Protein AF-A0A1W2BRX0-F1 (afdb_monomer_lite)

pLDDT: mean 70.58, std 13.23, range [33.88, 88.19]

Sequence (141 aa):
MPFQQGLGPFIFAAAFMAISLLIQWAVSRRMDPERAWRYTQFANAGAMFGALFGTQLRTSEYLGGEFYYGRTDTLPGPSAIMLMLGIYASLRVLVTSYVQYRKNRDDPELSKKLIKDAVGSLAILSGVFAAGIFMEALQRS

Secondary structure (DSSP, 8-state):
----TTTHHHHHHHHHHHHHHHHHHHHHHHS-HHHHHHHHHHHHHHHHHHHHHHHHHHHHHHHHHTTSS----SPPHHHHHHHHHHHHHHHHHIIIIIHHHHHTTT-HHHHHHHHHHHHHHHHHHHHHHHHHHHHHHHH--

Radius of gyration: 18.05 Å; chains: 1; bounding box: 38×36×52 Å

Foldseek 3Di:
DPDPQPCVLVVQLVVLLVVLLVQLLVLLQPHALVVSVVSNVVSVVSSVVSLVSSLVSVVCCVVPPPVPDPDPPDDPSQLVSLVSVLVSQLSSLCSHLVSNCVVCVVPPVVNVVSVVVSVVSNVVSVVSNVVSVVVVVVVVD

Structure (mmCIF, N/CA/C/O backbone):
data_AF-A0A1W2BRX0-F1
#
_entry.id   AF-A0A1W2BRX0-F1
#
loop_
_atom_site.group_PDB
_atom_site.id
_atom_site.type_symbol
_atom_site.label_atom_id
_atom_site.label_alt_id
_atom_site.label_comp_id
_atom_site.label_asym_id
_atom_site.label_entity_id
_atom_site.label_seq_id
_atom_site.pdbx_PDB_ins_code
_atom_site.Cartn_x
_atom_site.Cartn_y
_atom_site.Cartn_z
_atom_site.occupancy
_atom_site.B_iso_or_equiv
_atom_site.auth_seq_id
_atom_site.auth_comp_id
_atom_site.auth_asym_id
_atom_site.auth_atom_id
_atom_site.pdbx_PDB_model_num
ATOM 1 N N . MET A 1 1 ? 2.691 -20.372 -28.890 1.00 33.88 1 MET A N 1
ATOM 2 C CA . MET A 1 1 ? 2.313 -18.949 -28.752 1.00 33.88 1 MET A CA 1
ATOM 3 C C . MET A 1 1 ? 3.424 -18.277 -27.968 1.00 33.88 1 MET A C 1
ATOM 5 O O . MET A 1 1 ? 3.703 -18.772 -26.879 1.00 33.88 1 MET A O 1
ATOM 9 N N . PRO A 1 2 ? 4.125 -17.263 -28.496 1.00 38.34 2 PRO A N 1
ATOM 10 C CA . PRO A 1 2 ? 5.103 -16.560 -27.685 1.00 38.34 2 PRO A CA 1
ATOM 11 C C . PRO A 1 2 ? 4.317 -15.810 -26.607 1.00 38.34 2 PRO A C 1
ATOM 13 O O . PRO A 1 2 ? 3.422 -15.026 -26.923 1.00 38.34 2 PRO A O 1
ATOM 16 N N . PHE A 1 3 ? 4.586 -16.112 -25.336 1.00 41.31 3 PHE A N 1
ATOM 17 C CA . PHE A 1 3 ? 4.188 -15.234 -24.238 1.00 41.31 3 PHE A CA 1
ATOM 18 C C . PHE A 1 3 ? 4.617 -13.818 -24.630 1.00 41.31 3 PHE A C 1
ATOM 20 O O . PHE A 1 3 ? 5.751 -13.653 -25.076 1.00 41.31 3 PHE A O 1
ATOM 27 N N . GLN A 1 4 ? 3.721 -12.832 -24.533 1.00 45.41 4 GLN A N 1
ATOM 28 C CA . GLN A 1 4 ? 4.047 -11.423 -24.761 1.00 45.41 4 GLN A CA 1
ATOM 29 C C . GLN A 1 4 ? 5.221 -11.028 -23.848 1.00 45.41 4 GLN A C 1
ATOM 31 O O . GLN A 1 4 ? 5.030 -10.697 -22.675 1.00 45.41 4 GLN A O 1
ATOM 36 N N . GLN A 1 5 ? 6.440 -11.128 -24.378 1.00 49.22 5 GLN A N 1
ATOM 37 C CA . GLN A 1 5 ? 7.666 -10.638 -23.759 1.00 49.22 5 GLN A CA 1
ATOM 38 C C . GLN A 1 5 ? 7.480 -9.125 -23.587 1.00 49.22 5 GLN A C 1
ATOM 40 O O . GLN A 1 5 ? 7.075 -8.449 -24.534 1.00 49.22 5 GLN A O 1
ATOM 45 N N . GLY A 1 6 ? 7.617 -8.631 -22.356 1.00 55.09 6 GLY A N 1
ATOM 46 C CA . GLY A 1 6 ? 7.275 -7.256 -21.974 1.00 55.09 6 GLY A CA 1
ATOM 47 C C . GLY A 1 6 ? 6.165 -7.095 -20.922 1.00 55.09 6 GLY A C 1
ATOM 48 O O . GLY A 1 6 ? 6.221 -6.142 -20.148 1.00 55.09 6 GLY A O 1
ATOM 49 N N . LEU A 1 7 ? 5.173 -7.999 -20.824 1.00 61.22 7 LEU A N 1
ATOM 50 C CA . LEU A 1 7 ? 4.076 -7.882 -19.829 1.00 61.22 7 LEU A CA 1
ATOM 51 C C . LEU A 1 7 ? 4.171 -8.867 -18.657 1.00 61.22 7 LEU A C 1
ATOM 53 O O . LEU A 1 7 ? 3.636 -8.594 -17.582 1.00 61.22 7 LEU A O 1
ATOM 57 N N . GLY A 1 8 ? 4.866 -9.994 -18.827 1.00 65.56 8 GLY A N 1
ATOM 58 C CA . GLY A 1 8 ? 5.038 -11.011 -17.779 1.00 65.56 8 GLY A CA 1
ATOM 59 C C . GLY A 1 8 ? 5.548 -10.456 -16.436 1.00 65.56 8 GLY A C 1
ATOM 60 O O . GLY A 1 8 ? 4.927 -10.731 -15.406 1.00 65.56 8 GLY A O 1
ATOM 61 N N . PRO A 1 9 ? 6.604 -9.619 -16.421 1.00 67.12 9 PRO A N 1
ATOM 62 C CA . PRO A 1 9 ? 7.121 -9.016 -15.191 1.00 67.12 9 PRO A CA 1
ATOM 63 C C . PRO A 1 9 ? 6.109 -8.115 -14.469 1.00 67.12 9 PRO A C 1
ATOM 65 O O . PRO A 1 9 ? 6.028 -8.126 -13.239 1.00 67.12 9 PRO A O 1
ATOM 68 N N . PHE A 1 10 ? 5.292 -7.376 -15.225 1.00 68.12 10 PHE A N 1
ATOM 69 C CA . PHE A 1 10 ? 4.238 -6.517 -14.683 1.00 68.12 10 PHE A CA 1
ATOM 70 C C . PHE A 1 10 ? 3.087 -7.313 -14.088 1.00 68.12 10 PHE A C 1
ATOM 72 O O . PHE A 1 10 ? 2.626 -6.997 -12.994 1.00 68.12 10 PHE A O 1
ATOM 79 N N . ILE A 1 11 ? 2.638 -8.357 -14.788 1.00 72.12 11 ILE A N 1
ATOM 80 C CA . ILE A 1 11 ? 1.579 -9.249 -14.308 1.00 72.12 11 ILE A CA 1
ATOM 81 C C . ILE A 1 11 ? 2.024 -9.922 -13.007 1.00 72.12 11 ILE A C 1
ATOM 83 O O . ILE A 1 11 ? 1.248 -10.007 -12.057 1.00 72.12 11 ILE A O 1
ATOM 87 N N . PHE A 1 12 ? 3.289 -10.338 -12.928 1.00 73.06 12 PHE A N 1
ATOM 88 C CA . PHE A 1 12 ? 3.852 -10.940 -11.725 1.00 73.06 12 PHE A CA 1
ATOM 89 C C . PHE A 1 12 ? 3.923 -9.943 -10.558 1.00 73.06 12 PHE A C 1
ATOM 91 O O . PHE A 1 12 ? 3.423 -10.233 -9.471 1.00 73.06 12 PHE A O 1
ATOM 98 N N . ALA A 1 13 ? 4.458 -8.738 -10.779 1.00 73.56 13 ALA A N 1
ATOM 99 C CA . ALA A 1 13 ? 4.485 -7.688 -9.759 1.00 73.56 13 ALA A CA 1
ATOM 100 C C . ALA A 1 13 ? 3.072 -7.300 -9.285 1.0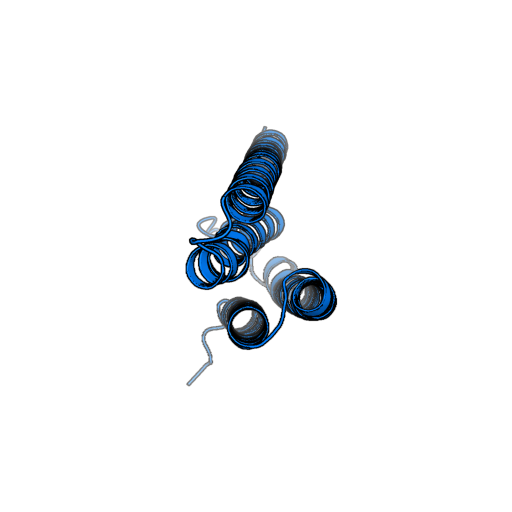0 73.56 13 ALA A C 1
ATOM 102 O O . ALA A 1 13 ? 2.828 -7.184 -8.082 1.00 73.56 13 ALA A O 1
ATOM 103 N N . ALA A 1 14 ? 2.120 -7.172 -10.214 1.00 76.25 14 ALA A N 1
ATOM 104 C CA . ALA A 1 14 ? 0.721 -6.895 -9.910 1.00 76.25 14 ALA A CA 1
ATOM 105 C C . ALA A 1 14 ? 0.072 -8.027 -9.097 1.00 76.25 14 ALA A C 1
ATOM 107 O O . ALA A 1 14 ? -0.680 -7.747 -8.164 1.00 76.25 14 ALA A O 1
ATOM 108 N N . ALA A 1 15 ? 0.395 -9.292 -9.384 1.00 79.88 15 ALA A N 1
ATOM 109 C CA . ALA A 1 15 ? -0.098 -10.435 -8.619 1.00 79.88 15 ALA A CA 1
ATOM 110 C C . ALA A 1 15 ? 0.386 -10.399 -7.161 1.00 79.88 15 ALA A C 1
ATOM 112 O O . ALA A 1 15 ? -0.421 -10.571 -6.247 1.00 79.88 15 ALA A O 1
ATOM 113 N N . PHE A 1 16 ? 1.666 -10.097 -6.920 1.00 82.19 16 PHE A N 1
ATOM 114 C CA . PHE A 1 16 ? 2.192 -9.924 -5.560 1.00 82.19 16 PHE A CA 1
ATOM 115 C C . PHE A 1 16 ? 1.506 -8.775 -4.822 1.00 82.19 16 PHE A C 1
ATOM 117 O O . PHE A 1 16 ? 1.074 -8.945 -3.6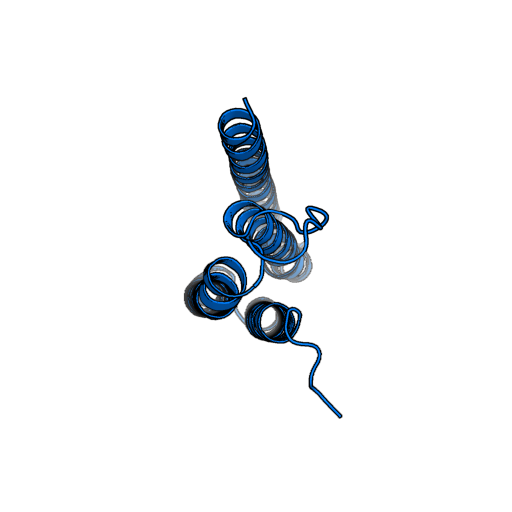84 1.00 82.19 16 PHE A O 1
ATOM 124 N N . MET A 1 17 ? 1.341 -7.627 -5.482 1.00 82.50 17 MET A N 1
ATOM 125 C CA . MET A 1 17 ? 0.625 -6.483 -4.914 1.00 82.50 17 MET A CA 1
ATOM 126 C C . MET A 1 17 ? -0.831 -6.833 -4.576 1.00 82.50 17 MET A C 1
ATOM 128 O O . MET A 1 17 ? -1.304 -6.502 -3.489 1.00 82.50 17 MET A O 1
ATOM 132 N N . ALA A 1 18 ? -1.530 -7.551 -5.458 1.00 81.88 18 ALA A N 1
ATOM 133 C CA . ALA A 1 18 ? -2.903 -7.991 -5.233 1.00 81.88 18 ALA A CA 1
ATOM 134 C C . ALA A 1 18 ? -3.014 -8.975 -4.057 1.00 81.88 18 ALA A C 1
ATOM 136 O O . ALA A 1 18 ? -3.885 -8.811 -3.202 1.00 81.88 18 ALA A O 1
ATOM 137 N N . ILE A 1 19 ? -2.111 -9.958 -3.966 1.00 84.44 19 ILE A N 1
ATOM 138 C CA . ILE A 1 19 ? -2.051 -10.911 -2.846 1.00 84.44 19 ILE A CA 1
ATOM 139 C C . ILE A 1 19 ? -1.780 -10.171 -1.531 1.00 84.44 19 ILE A C 1
ATOM 141 O O . ILE A 1 19 ? -2.463 -10.412 -0.535 1.00 84.44 19 ILE A O 1
ATOM 145 N N . SER A 1 20 ? -0.842 -9.224 -1.526 1.00 85.00 20 SER A N 1
ATOM 146 C CA . SER A 1 20 ? -0.548 -8.397 -0.355 1.00 85.00 20 SER A CA 1
ATOM 147 C C . SER A 1 20 ? -1.753 -7.574 0.101 1.00 85.00 20 SER A C 1
ATOM 149 O O . SER A 1 20 ? -2.043 -7.533 1.299 1.00 85.00 20 SER A O 1
ATOM 151 N N . LEU A 1 21 ? -2.496 -6.967 -0.830 1.00 85.00 21 LEU A N 1
ATOM 152 C CA . LEU A 1 21 ? -3.739 -6.255 -0.519 1.00 85.00 21 LEU A CA 1
ATOM 153 C C . LEU A 1 21 ? -4.810 -7.206 0.034 1.00 85.00 21 LEU A C 1
ATOM 155 O O . LEU A 1 21 ? -5.466 -6.879 1.019 1.00 85.00 21 LEU A O 1
ATOM 159 N N . LEU A 1 22 ? -4.955 -8.405 -0.532 1.00 85.06 22 LEU A N 1
ATOM 160 C CA . LEU A 1 22 ? -5.882 -9.430 -0.039 1.00 85.06 22 LEU A CA 1
ATOM 161 C C . LEU A 1 22 ? -5.564 -9.864 1.397 1.00 85.06 22 LEU A C 1
ATOM 163 O O . LEU A 1 22 ? -6.472 -9.960 2.225 1.00 85.06 22 LEU A O 1
ATOM 167 N N . ILE A 1 23 ? -4.285 -10.077 1.716 1.00 85.06 23 ILE A N 1
ATOM 168 C CA . ILE A 1 23 ? -3.840 -10.404 3.077 1.00 85.06 23 ILE A CA 1
ATOM 169 C C . ILE A 1 23 ? -4.170 -9.248 4.025 1.00 85.06 23 ILE A C 1
ATOM 171 O O . ILE A 1 23 ? -4.777 -9.466 5.075 1.00 85.06 23 ILE A O 1
ATOM 175 N N . GLN A 1 24 ? -3.829 -8.013 3.648 1.00 85.44 24 GLN A N 1
ATOM 176 C CA . GLN A 1 24 ? -4.122 -6.824 4.454 1.00 85.44 24 GLN A CA 1
ATOM 177 C C . GLN A 1 24 ? -5.615 -6.643 4.697 1.00 85.44 24 GLN A C 1
ATOM 179 O O . GLN A 1 24 ? -6.014 -6.323 5.817 1.00 85.44 24 GLN A O 1
ATOM 184 N N . TRP A 1 25 ? -6.440 -6.891 3.682 1.00 85.38 25 TRP A N 1
ATOM 185 C CA . TRP A 1 25 ? -7.890 -6.848 3.791 1.00 85.38 25 TRP A CA 1
ATOM 186 C C . TRP A 1 25 ? -8.403 -7.900 4.777 1.00 85.38 25 TRP A C 1
ATOM 188 O O . TRP A 1 25 ? -9.144 -7.577 5.708 1.00 85.38 25 TRP A O 1
ATOM 198 N N . ALA A 1 26 ? -7.983 -9.156 4.602 1.00 85.62 26 ALA A N 1
ATOM 199 C CA . ALA A 1 26 ? -8.431 -10.278 5.421 1.00 85.62 26 ALA A CA 1
ATOM 200 C C . ALA A 1 26 ? -8.054 -10.090 6.897 1.00 85.62 26 ALA A C 1
ATOM 202 O O . ALA A 1 26 ? -8.875 -10.322 7.789 1.00 85.62 26 ALA A O 1
ATOM 203 N N . VAL A 1 27 ? -6.833 -9.617 7.150 1.00 87.94 27 VAL A N 1
ATOM 204 C CA . VAL A 1 27 ? -6.341 -9.299 8.490 1.00 87.94 27 VAL A CA 1
ATOM 205 C C . VAL A 1 27 ? -7.101 -8.110 9.074 1.00 87.94 27 VAL A C 1
ATOM 207 O O . VAL A 1 27 ? -7.617 -8.215 10.185 1.00 87.94 27 VAL A O 1
ATOM 210 N N . SER A 1 28 ? -7.216 -7.001 8.338 1.00 85.31 28 SER A N 1
ATOM 211 C CA . SER A 1 28 ? -7.895 -5.788 8.820 1.00 85.31 28 SER A CA 1
ATOM 212 C C . SER A 1 28 ? -9.364 -6.037 9.149 1.00 85.31 28 SER A C 1
ATOM 214 O O . SER A 1 28 ? -9.918 -5.428 10.058 1.00 85.31 28 SER A O 1
ATOM 216 N N . ARG A 1 29 ? -10.003 -6.980 8.453 1.00 84.69 29 ARG A N 1
ATOM 217 C CA . ARG A 1 29 ? -11.389 -7.359 8.725 1.00 84.69 29 ARG A CA 1
ATOM 218 C C . ARG A 1 29 ? -11.552 -8.186 10.004 1.00 84.69 29 ARG A C 1
ATOM 220 O O . ARG A 1 29 ? -12.611 -8.129 10.620 1.00 84.69 29 ARG A O 1
ATOM 227 N N . ARG A 1 30 ? -10.549 -8.986 10.381 1.00 85.44 30 ARG A N 1
ATOM 228 C CA . ARG A 1 30 ? -10.655 -9.971 11.477 1.00 85.44 30 ARG A CA 1
ATOM 229 C C . ARG A 1 30 ? -9.925 -9.571 12.755 1.00 85.44 30 ARG A C 1
ATOM 231 O O . ARG A 1 30 ? -10.262 -10.081 13.815 1.00 85.44 30 ARG A O 1
ATOM 238 N N . MET A 1 31 ? -8.929 -8.695 12.668 1.00 88.19 31 MET A N 1
ATOM 239 C CA . MET A 1 31 ? -8.046 -8.352 13.782 1.00 88.19 31 MET A CA 1
ATOM 240 C C . MET A 1 31 ? -8.199 -6.892 14.205 1.00 88.19 31 MET A C 1
ATOM 242 O O . MET A 1 31 ? -8.701 -6.049 13.456 1.00 88.19 31 MET A O 1
ATOM 246 N N . ASP A 1 32 ? -7.764 -6.590 15.423 1.00 84.25 32 ASP A N 1
ATOM 247 C CA . ASP A 1 32 ? -7.701 -5.219 15.931 1.00 84.25 32 ASP A CA 1
ATOM 248 C C . ASP A 1 32 ? -6.557 -4.437 15.280 1.00 84.25 32 ASP A C 1
ATOM 250 O O . ASP A 1 32 ? -5.584 -5.056 14.829 1.00 84.25 32 ASP A O 1
ATOM 254 N N . PRO A 1 33 ? -6.640 -3.094 15.226 1.00 78.44 33 PRO A N 1
ATOM 255 C CA . PRO A 1 33 ? -5.718 -2.265 14.450 1.00 78.44 33 PRO A CA 1
ATOM 256 C C . PRO A 1 33 ? -4.234 -2.526 14.749 1.00 78.44 3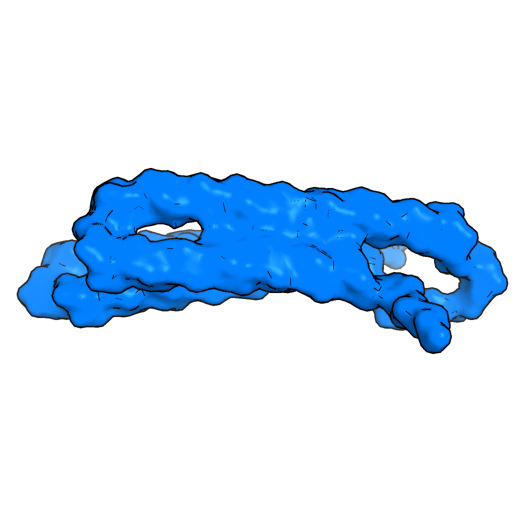3 PRO A C 1
ATOM 258 O O . PRO A 1 33 ? -3.434 -2.648 13.822 1.00 78.44 33 PRO A O 1
ATOM 261 N N . GLU A 1 34 ? -3.859 -2.701 16.020 1.00 80.56 34 GLU A N 1
ATOM 262 C CA . GLU A 1 34 ? -2.467 -2.969 16.414 1.00 80.56 34 GLU A CA 1
ATOM 263 C C . GLU A 1 34 ? -1.947 -4.325 15.929 1.00 80.56 34 GLU A C 1
ATOM 265 O O . GLU A 1 34 ? -0.812 -4.436 15.456 1.00 80.56 34 GLU A O 1
ATOM 270 N N . ARG A 1 35 ? -2.772 -5.375 16.016 1.00 82.44 35 ARG A N 1
ATOM 271 C CA . ARG A 1 35 ? -2.399 -6.704 15.511 1.00 82.44 35 ARG A CA 1
ATOM 272 C C . ARG A 1 35 ? -2.375 -6.703 13.987 1.00 82.44 35 ARG A C 1
ATOM 274 O O . ARG A 1 35 ? -1.445 -7.247 13.394 1.00 82.44 35 ARG A O 1
ATOM 281 N N . ALA A 1 36 ? -3.346 -6.039 13.361 1.00 82.00 36 ALA A N 1
ATOM 282 C CA . ALA A 1 36 ? -3.440 -5.918 11.913 1.00 82.00 36 ALA A CA 1
ATOM 283 C C . ALA A 1 36 ? -2.250 -5.168 11.296 1.00 82.00 36 ALA A C 1
ATOM 285 O O . ALA A 1 36 ? -1.782 -5.526 10.210 1.00 82.00 36 ALA A O 1
ATOM 286 N N . TRP A 1 37 ? -1.706 -4.179 12.009 1.00 78.62 37 TRP A N 1
ATOM 287 C CA . TRP A 1 37 ? -0.534 -3.424 11.573 1.00 78.62 37 TRP A CA 1
ATOM 288 C C . TRP A 1 37 ? 0.695 -4.311 11.343 1.00 78.62 37 TRP A C 1
ATOM 290 O O . TRP A 1 37 ? 1.378 -4.163 10.331 1.00 78.62 37 TRP A O 1
ATOM 300 N N . ARG A 1 38 ? 0.952 -5.288 12.221 1.00 80.06 38 ARG A N 1
ATOM 301 C CA . ARG A 1 38 ? 2.120 -6.182 12.097 1.00 80.06 38 ARG A CA 1
ATOM 302 C C . ARG A 1 38 ? 2.073 -7.019 10.819 1.00 80.06 38 ARG A C 1
ATOM 304 O O . ARG A 1 38 ? 3.059 -7.091 10.095 1.00 80.06 38 ARG A O 1
ATOM 311 N N . TYR A 1 39 ? 0.918 -7.595 10.493 1.00 78.38 39 TYR A N 1
ATOM 312 C CA . TYR A 1 39 ? 0.746 -8.361 9.253 1.00 78.38 39 TYR A CA 1
ATOM 313 C C . TYR A 1 39 ? 0.730 -7.472 8.010 1.00 78.38 39 TYR A C 1
ATOM 315 O O . TYR A 1 39 ? 1.196 -7.883 6.950 1.00 78.38 39 TYR A O 1
ATOM 323 N N . THR A 1 40 ? 0.257 -6.231 8.147 1.00 75.50 40 THR A N 1
ATOM 324 C CA . THR A 1 40 ? 0.358 -5.229 7.082 1.00 75.50 40 THR A CA 1
ATOM 325 C C . THR A 1 40 ? 1.818 -4.986 6.688 1.00 75.50 40 THR A C 1
ATOM 327 O O . THR A 1 40 ? 2.102 -4.877 5.499 1.00 75.50 40 THR A O 1
ATOM 330 N N . GLN A 1 41 ? 2.761 -4.989 7.640 1.00 75.31 41 GLN A N 1
ATOM 331 C CA . GLN A 1 41 ? 4.195 -4.863 7.338 1.00 75.31 41 GLN A CA 1
ATOM 332 C C . GLN A 1 41 ? 4.740 -6.047 6.528 1.00 75.31 41 GLN A C 1
ATOM 334 O O . GLN A 1 41 ? 5.424 -5.834 5.529 1.00 75.31 41 GLN A O 1
ATOM 339 N N . PHE A 1 42 ? 4.381 -7.285 6.885 1.00 76.62 42 PHE A N 1
ATOM 340 C CA . PHE A 1 42 ? 4.766 -8.470 6.105 1.00 76.62 42 PHE A CA 1
ATOM 341 C C . PHE A 1 42 ? 4.186 -8.445 4.687 1.00 76.62 42 PHE A C 1
ATOM 343 O O . PHE A 1 42 ? 4.887 -8.733 3.719 1.00 76.62 42 PHE A O 1
ATOM 350 N N . ALA A 1 43 ? 2.925 -8.036 4.545 1.00 78.62 43 ALA A N 1
ATOM 351 C CA . ALA A 1 43 ? 2.303 -7.877 3.238 1.00 78.62 43 ALA A CA 1
ATOM 352 C C . ALA A 1 43 ? 2.983 -6.773 2.402 1.00 78.62 43 ALA A C 1
ATOM 354 O O . ALA A 1 43 ? 3.161 -6.941 1.197 1.00 78.62 43 ALA A O 1
ATOM 355 N N . ASN A 1 44 ? 3.433 -5.675 3.019 1.00 76.75 44 ASN A N 1
ATOM 356 C CA . ASN A 1 44 ? 4.216 -4.649 2.320 1.00 76.75 44 ASN A CA 1
ATOM 357 C C . ASN A 1 44 ? 5.559 -5.171 1.832 1.00 76.75 44 ASN A C 1
ATOM 359 O O . ASN A 1 44 ? 5.919 -4.896 0.692 1.00 76.75 44 ASN A O 1
ATOM 363 N N . ALA A 1 45 ? 6.266 -5.944 2.657 1.00 75.25 45 ALA A N 1
ATOM 364 C CA . ALA A 1 45 ? 7.503 -6.582 2.230 1.00 75.25 45 ALA A CA 1
ATOM 365 C C . ALA A 1 45 ? 7.253 -7.457 0.991 1.00 75.25 45 ALA A C 1
ATOM 367 O O . ALA A 1 45 ? 7.965 -7.321 0.001 1.00 75.25 45 ALA A O 1
ATOM 368 N N . GLY A 1 46 ? 6.183 -8.262 0.986 1.00 74.75 46 GLY A N 1
ATOM 369 C CA . GLY A 1 46 ? 5.783 -9.060 -0.180 1.00 74.75 46 GLY A CA 1
ATOM 370 C C . GLY A 1 46 ? 5.513 -8.228 -1.441 1.00 74.75 46 GLY A C 1
ATOM 371 O O . GLY A 1 46 ? 5.979 -8.582 -2.523 1.00 74.75 46 GLY A O 1
ATOM 372 N N . ALA A 1 47 ? 4.834 -7.086 -1.310 1.00 75.81 47 ALA A N 1
ATOM 373 C CA . ALA A 1 47 ? 4.575 -6.187 -2.436 1.00 75.81 47 ALA A CA 1
ATOM 374 C C . ALA A 1 47 ? 5.855 -5.512 -2.956 1.00 75.81 47 ALA A C 1
ATOM 376 O O . ALA A 1 47 ? 6.028 -5.373 -4.165 1.00 75.81 47 ALA A O 1
ATOM 377 N N . MET A 1 48 ? 6.777 -5.142 -2.059 1.00 73.31 48 MET A N 1
ATOM 378 C CA . MET A 1 48 ? 8.092 -4.610 -2.428 1.00 73.31 48 MET A CA 1
ATOM 379 C C . MET A 1 48 ? 8.950 -5.662 -3.134 1.00 73.31 48 MET A C 1
ATOM 381 O O . MET A 1 48 ? 9.569 -5.347 -4.146 1.00 73.31 48 MET A O 1
ATOM 385 N N . PHE A 1 49 ? 8.944 -6.915 -2.666 1.00 73.75 49 PHE A N 1
ATOM 386 C CA . PHE A 1 49 ? 9.605 -8.022 -3.362 1.00 73.75 49 PHE A CA 1
ATOM 387 C C . PHE A 1 49 ? 9.028 -8.225 -4.763 1.00 73.75 49 PHE A C 1
ATOM 389 O O . PHE A 1 49 ? 9.796 -8.326 -5.715 1.00 73.75 49 PHE A O 1
ATOM 396 N N . GLY A 1 50 ? 7.700 -8.209 -4.908 1.00 71.44 50 GLY A N 1
ATOM 397 C CA . GLY A 1 50 ? 7.037 -8.290 -6.210 1.00 71.44 50 GLY A CA 1
ATOM 398 C C . GLY A 1 50 ? 7.434 -7.154 -7.156 1.00 71.44 50 GLY A C 1
ATOM 399 O O . GLY A 1 50 ? 7.754 -7.406 -8.317 1.00 71.44 50 GLY A O 1
ATOM 400 N N . ALA A 1 51 ? 7.482 -5.916 -6.654 1.00 71.19 51 ALA A N 1
ATOM 401 C CA . ALA A 1 51 ? 7.913 -4.750 -7.424 1.00 71.19 51 ALA A CA 1
ATOM 402 C C . ALA A 1 51 ? 9.384 -4.855 -7.865 1.00 71.19 51 ALA A C 1
ATOM 404 O O . ALA A 1 51 ? 9.696 -4.632 -9.034 1.00 71.19 51 ALA A O 1
ATOM 405 N N . LEU A 1 52 ? 10.286 -5.240 -6.957 1.00 68.81 52 LEU A N 1
ATOM 406 C CA . LEU A 1 52 ? 11.716 -5.394 -7.243 1.00 68.81 52 LEU A CA 1
ATOM 407 C C . LEU A 1 52 ? 11.992 -6.542 -8.225 1.00 68.81 52 LEU A C 1
ATOM 409 O O . LEU A 1 52 ? 12.788 -6.373 -9.147 1.00 68.81 52 LEU A O 1
ATOM 413 N N . PHE A 1 53 ? 11.312 -7.683 -8.083 1.00 68.25 53 PHE A N 1
ATOM 414 C CA . PHE A 1 53 ? 11.440 -8.801 -9.024 1.00 68.25 53 PHE A CA 1
ATOM 415 C C . PHE A 1 53 ? 10.878 -8.463 -10.406 1.00 68.25 53 PHE A C 1
ATOM 417 O O . PHE A 1 53 ? 11.539 -8.719 -11.412 1.00 68.25 53 PHE A O 1
ATOM 424 N N . GLY A 1 54 ? 9.695 -7.842 -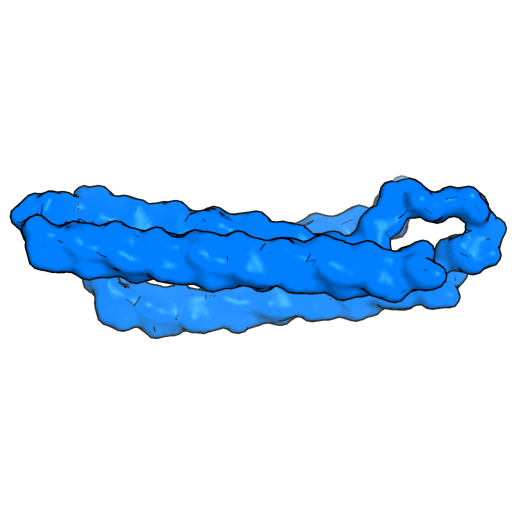10.468 1.00 64.94 54 GLY A N 1
ATOM 425 C CA . GLY A 1 54 ? 9.128 -7.361 -11.731 1.00 64.94 54 GLY A CA 1
ATOM 426 C C . GLY A 1 54 ? 10.040 -6.346 -12.423 1.00 64.94 54 GLY A C 1
ATOM 427 O O . GLY A 1 54 ? 10.165 -6.355 -13.644 1.00 64.94 54 GLY A O 1
ATOM 428 N N . THR A 1 55 ? 10.753 -5.531 -11.642 1.00 64.06 55 THR A N 1
ATOM 429 C CA . THR A 1 55 ? 11.777 -4.614 -12.156 1.00 64.06 55 THR A CA 1
ATOM 430 C C . THR A 1 55 ? 12.950 -5.365 -12.761 1.00 64.06 55 THR A C 1
ATOM 432 O O . THR A 1 55 ? 13.261 -5.139 -13.921 1.00 64.06 55 THR A O 1
ATOM 435 N N . GLN A 1 56 ? 13.578 -6.269 -12.002 1.00 62.47 56 GLN A N 1
ATOM 436 C CA . GLN A 1 56 ? 14.770 -7.011 -12.431 1.00 62.47 56 GLN A CA 1
ATOM 437 C C . GLN A 1 56 ? 14.541 -7.803 -13.721 1.00 62.47 56 GLN A C 1
ATOM 439 O O . GLN A 1 56 ? 15.389 -7.799 -14.612 1.00 62.47 56 GLN A O 1
ATOM 444 N N . LEU A 1 57 ? 13.373 -8.438 -13.846 1.00 62.47 57 LEU A N 1
ATOM 445 C CA . LEU A 1 57 ? 12.998 -9.157 -15.061 1.00 62.47 57 LEU A CA 1
ATOM 446 C C . LEU A 1 57 ? 12.878 -8.204 -16.264 1.00 62.47 57 LEU A C 1
ATOM 448 O O . LEU A 1 57 ? 13.335 -8.539 -17.355 1.00 62.47 57 LEU A O 1
ATOM 452 N N . ARG A 1 58 ? 12.361 -6.986 -16.055 1.00 58.09 58 ARG A N 1
ATOM 453 C CA . ARG A 1 58 ? 12.219 -5.963 -17.101 1.00 58.09 58 ARG A CA 1
ATOM 454 C C . ARG A 1 58 ? 13.537 -5.252 -17.440 1.00 58.09 58 ARG A C 1
ATOM 456 O O . ARG A 1 58 ? 13.725 -4.856 -18.585 1.00 58.09 58 ARG A O 1
ATOM 463 N N . THR A 1 59 ? 14.480 -5.112 -16.500 1.00 54.91 59 THR A N 1
ATOM 464 C CA . THR A 1 59 ? 15.793 -4.491 -16.773 1.00 54.91 59 THR A CA 1
ATOM 465 C C . THR A 1 59 ? 16.563 -5.257 -17.849 1.00 54.91 59 THR A C 1
ATOM 467 O O . THR A 1 59 ? 17.245 -4.644 -18.666 1.00 54.91 59 THR A O 1
ATOM 470 N N . SER A 1 60 ? 16.423 -6.587 -17.885 1.00 51.75 60 SER A N 1
ATOM 471 C CA . SER A 1 60 ? 17.028 -7.429 -18.926 1.00 51.75 60 SER A CA 1
ATOM 472 C C . SER A 1 60 ? 16.428 -7.181 -20.318 1.00 51.75 60 SER A C 1
ATOM 474 O O . SER A 1 60 ? 17.158 -7.152 -21.304 1.00 51.75 60 SER A O 1
ATOM 476 N N . GLU A 1 61 ? 15.121 -6.911 -20.394 1.00 53.03 61 GLU A N 1
ATOM 477 C CA . GLU A 1 61 ? 14.415 -6.569 -21.635 1.00 53.03 61 GLU A CA 1
ATOM 478 C C . GLU A 1 61 ? 14.774 -5.146 -22.109 1.00 53.03 61 GLU A C 1
ATOM 480 O O . GLU A 1 61 ? 14.963 -4.922 -23.303 1.00 53.03 61 GLU A O 1
ATOM 485 N N . TYR A 1 62 ? 14.962 -4.203 -21.176 1.00 49.19 62 TYR A N 1
ATOM 486 C CA . TYR A 1 62 ? 15.396 -2.827 -21.459 1.00 49.19 62 TYR A CA 1
ATOM 487 C C . TYR A 1 62 ? 16.843 -2.773 -21.983 1.00 49.19 62 TYR A C 1
ATOM 489 O O . TYR A 1 62 ? 17.138 -2.073 -22.948 1.00 49.19 62 TYR A O 1
ATOM 497 N N . LEU A 1 63 ? 17.748 -3.555 -21.379 1.00 49.88 63 LEU A N 1
ATOM 498 C CA . LEU A 1 63 ? 19.153 -3.652 -21.797 1.00 49.88 63 LEU A CA 1
ATOM 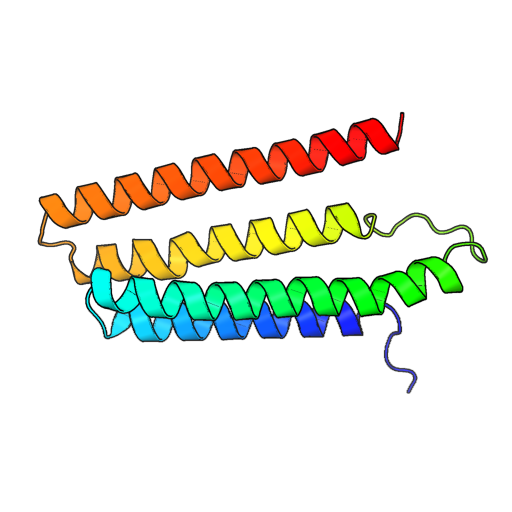499 C C . LEU A 1 63 ? 19.345 -4.502 -23.065 1.00 49.88 63 LEU A C 1
ATOM 501 O O . LEU A 1 63 ? 20.318 -4.296 -23.785 1.00 49.88 63 LEU A O 1
ATOM 505 N N . GLY A 1 64 ? 18.443 -5.453 -23.338 1.00 47.78 64 GLY A N 1
ATOM 506 C CA . GLY A 1 64 ? 18.557 -6.397 -24.455 1.00 47.78 64 GLY A CA 1
ATOM 507 C C . GLY A 1 64 ? 17.725 -6.073 -25.703 1.00 47.78 64 GLY A C 1
ATOM 508 O O . GLY A 1 64 ? 18.061 -6.569 -26.775 1.00 47.78 64 GLY A O 1
ATOM 509 N N . GLY A 1 65 ? 16.652 -5.275 -25.596 1.00 46.16 65 GLY A N 1
ATOM 510 C CA . GLY A 1 65 ? 15.655 -5.117 -26.669 1.00 46.16 65 GLY A CA 1
ATOM 511 C C . GLY A 1 65 ? 15.380 -3.689 -27.154 1.00 46.16 65 GLY A C 1
ATOM 512 O O . GLY A 1 65 ? 15.012 -3.511 -28.315 1.00 46.16 65 GLY A O 1
ATOM 513 N N . GLU A 1 66 ? 15.581 -2.656 -26.330 1.00 47.59 66 GLU A N 1
ATOM 514 C CA . GLU A 1 66 ? 15.131 -1.290 -26.667 1.00 47.59 66 GLU A CA 1
ATOM 515 C C . GLU A 1 66 ? 16.169 -0.414 -27.396 1.00 47.59 66 GLU A C 1
ATOM 517 O O . GLU A 1 66 ? 15.807 0.637 -27.918 1.00 47.59 66 GLU A O 1
ATOM 522 N N . PHE A 1 67 ? 17.417 -0.863 -27.579 1.00 46.94 67 PHE A N 1
ATOM 523 C CA . PHE A 1 67 ? 18.353 -0.171 -28.486 1.00 46.94 67 PHE A CA 1
ATOM 524 C C . PHE A 1 67 ? 18.142 -0.504 -29.977 1.00 46.94 67 PHE A C 1
ATOM 526 O O . PHE A 1 67 ? 18.753 0.138 -30.827 1.00 46.94 67 PHE A O 1
ATOM 533 N N . TYR A 1 68 ? 17.293 -1.486 -30.323 1.00 40.06 68 TYR A N 1
ATOM 534 C CA . TYR A 1 68 ? 17.238 -2.035 -31.689 1.00 40.06 68 TYR A CA 1
ATOM 535 C C . TYR A 1 68 ? 16.015 -1.632 -32.538 1.00 40.06 68 TYR A C 1
ATOM 537 O O . TYR A 1 68 ? 16.045 -1.859 -33.744 1.00 40.06 68 TYR A O 1
ATOM 545 N N . TYR A 1 69 ? 14.957 -1.023 -31.974 1.00 42.16 69 TYR A N 1
ATOM 546 C CA . TYR A 1 69 ? 13.704 -0.787 -32.730 1.00 42.16 69 TYR A CA 1
ATOM 547 C C . TYR A 1 69 ? 12.996 0.568 -32.542 1.00 42.16 69 TYR A C 1
ATOM 549 O O . TYR A 1 69 ? 11.848 0.708 -32.961 1.00 42.16 69 TYR A O 1
ATOM 557 N N . GLY A 1 70 ? 13.649 1.588 -31.975 1.00 43.50 70 GLY A N 1
ATOM 558 C CA . GLY A 1 70 ? 13.206 2.990 -32.108 1.00 43.50 70 GLY A CA 1
ATOM 559 C C . GLY A 1 70 ? 11.790 3.329 -31.606 1.00 43.50 70 GLY A C 1
ATOM 560 O O . GLY A 1 70 ? 11.235 4.348 -32.009 1.00 43.50 70 GLY A O 1
ATOM 561 N N . ARG A 1 71 ? 11.188 2.496 -30.747 1.00 43.62 71 ARG A N 1
ATOM 562 C CA . ARG A 1 71 ? 9.875 2.734 -30.130 1.00 43.62 71 ARG A CA 1
ATOM 563 C C . ARG A 1 71 ? 10.064 3.123 -28.669 1.00 43.62 71 ARG A C 1
ATOM 565 O O . ARG A 1 71 ? 10.356 2.273 -27.839 1.00 43.62 71 ARG A O 1
ATOM 572 N N . THR A 1 72 ? 9.867 4.399 -28.364 1.00 45.91 72 THR A N 1
ATOM 573 C CA . THR A 1 72 ? 9.938 4.971 -27.010 1.00 45.91 72 THR A CA 1
ATOM 574 C C . THR A 1 72 ? 8.541 5.239 -26.439 1.00 45.91 72 THR A C 1
ATOM 576 O O . THR A 1 72 ? 8.272 6.334 -25.953 1.00 45.91 72 THR A O 1
ATOM 579 N N . ASP A 1 73 ? 7.630 4.264 -26.521 1.00 43.56 73 ASP A N 1
ATOM 580 C CA . ASP A 1 73 ? 6.269 4.382 -25.952 1.00 43.56 73 ASP A CA 1
ATOM 581 C C . ASP A 1 73 ? 6.144 3.721 -24.567 1.00 43.56 73 ASP A C 1
ATOM 583 O O . ASP A 1 73 ? 5.077 3.708 -23.949 1.00 43.56 73 ASP A O 1
ATOM 587 N N . THR A 1 74 ? 7.229 3.147 -24.053 1.00 53.81 74 THR A N 1
ATOM 588 C CA . THR A 1 74 ? 7.271 2.485 -22.753 1.00 53.81 74 THR A CA 1
ATOM 589 C C . THR A 1 74 ? 7.674 3.487 -21.672 1.00 53.81 74 THR A C 1
ATOM 591 O O . THR A 1 74 ? 8.712 4.138 -21.754 1.00 53.81 74 THR A O 1
ATOM 594 N N . LEU A 1 75 ? 6.854 3.618 -20.616 1.00 54.72 75 LEU A N 1
ATOM 595 C CA . LEU A 1 75 ? 7.269 4.340 -19.407 1.00 54.72 75 LEU A CA 1
ATOM 596 C C . LEU A 1 75 ? 8.628 3.778 -18.943 1.00 54.72 75 LEU A C 1
ATOM 598 O O . LEU A 1 75 ? 8.735 2.539 -18.824 1.00 54.72 75 LEU A O 1
ATOM 602 N N . PRO A 1 76 ? 9.626 4.642 -18.653 1.00 57.41 76 PRO A N 1
ATOM 603 C CA . PRO A 1 76 ? 10.926 4.215 -18.156 1.00 57.41 76 PRO A CA 1
ATOM 604 C C . PRO A 1 76 ? 10.745 3.266 -16.975 1.00 57.41 76 PRO A C 1
ATOM 606 O O . PRO A 1 76 ? 9.856 3.469 -16.141 1.00 57.41 76 PRO A O 1
ATOM 609 N N . GLY A 1 77 ? 11.573 2.220 -16.901 1.00 60.47 77 GLY A N 1
ATOM 610 C CA . GLY A 1 77 ? 11.542 1.233 -15.815 1.00 60.47 77 GLY A CA 1
ATOM 611 C C . GLY A 1 77 ? 11.326 1.864 -14.428 1.00 60.47 77 GLY A C 1
ATOM 612 O O . GLY A 1 77 ? 10.345 1.509 -13.774 1.00 60.47 77 GLY A O 1
ATOM 613 N N . PRO A 1 78 ? 12.142 2.858 -14.018 1.00 60.84 78 PRO A N 1
ATOM 614 C CA . PRO A 1 78 ? 12.010 3.550 -12.731 1.00 60.84 78 PRO A CA 1
ATOM 615 C C . PRO A 1 78 ? 10.638 4.197 -12.491 1.00 60.84 78 PRO A C 1
ATOM 617 O O . PRO A 1 78 ? 10.050 4.039 -11.421 1.00 60.84 78 PRO A O 1
ATOM 620 N N . SER A 1 79 ? 10.094 4.882 -13.491 1.00 61.66 79 SER A N 1
ATOM 621 C CA . SER A 1 79 ? 8.822 5.601 -13.392 1.00 61.66 79 SER A CA 1
ATOM 622 C C . SER A 1 79 ? 7.619 4.672 -13.317 1.00 61.66 79 SER A C 1
ATOM 624 O O . SER A 1 79 ? 6.706 4.888 -12.519 1.00 61.66 79 SER A O 1
ATOM 626 N N . ALA A 1 80 ? 7.640 3.585 -14.091 1.00 65.38 80 ALA A N 1
ATOM 627 C CA . ALA A 1 80 ? 6.611 2.553 -14.024 1.00 65.38 80 ALA A CA 1
ATOM 628 C C . ALA A 1 80 ? 6.546 1.907 -12.627 1.00 65.38 80 ALA A C 1
ATOM 630 O O . ALA A 1 80 ? 5.461 1.635 -12.115 1.00 65.38 80 ALA A O 1
ATOM 631 N N . ILE A 1 81 ? 7.698 1.715 -11.978 1.00 67.06 81 ILE A N 1
ATOM 632 C CA . ILE A 1 81 ? 7.784 1.162 -10.619 1.00 67.06 81 ILE A CA 1
ATOM 633 C C . ILE A 1 81 ? 7.226 2.141 -9.594 1.00 67.06 81 ILE A C 1
ATOM 635 O O . ILE A 1 81 ? 6.433 1.741 -8.743 1.00 67.06 81 ILE A O 1
ATOM 639 N N . MET A 1 82 ? 7.604 3.419 -9.684 1.00 67.19 82 MET A N 1
ATOM 640 C CA . MET A 1 82 ? 7.079 4.458 -8.795 1.00 67.19 82 MET A CA 1
ATOM 641 C C . MET A 1 82 ? 5.557 4.576 -8.916 1.00 67.19 82 MET A C 1
ATOM 643 O O . MET A 1 82 ? 4.865 4.683 -7.904 1.00 67.19 82 MET A O 1
ATOM 647 N N . LEU A 1 83 ? 5.022 4.465 -10.135 1.00 70.50 83 LEU A N 1
ATOM 648 C CA . LEU A 1 83 ? 3.584 4.473 -10.381 1.00 70.50 83 LEU A CA 1
ATOM 649 C C . LEU A 1 83 ? 2.890 3.234 -9.791 1.00 70.50 83 LEU A C 1
ATOM 651 O O . LEU A 1 83 ? 1.884 3.375 -9.098 1.00 70.50 83 LEU A O 1
ATOM 655 N N . MET A 1 84 ? 3.440 2.029 -9.986 1.00 72.62 84 MET A N 1
ATOM 656 C CA . MET A 1 84 ? 2.889 0.802 -9.392 1.00 72.62 84 MET A CA 1
ATOM 657 C C . MET A 1 84 ? 2.922 0.824 -7.860 1.00 72.62 84 MET A C 1
ATOM 659 O O . MET A 1 84 ? 1.934 0.466 -7.218 1.00 72.62 84 MET A O 1
ATOM 663 N N . LEU A 1 85 ? 4.030 1.269 -7.262 1.00 72.50 85 LEU A N 1
ATOM 664 C CA . LEU A 1 85 ? 4.151 1.411 -5.810 1.00 72.50 85 LEU A CA 1
ATOM 665 C C . LEU A 1 85 ? 3.192 2.475 -5.266 1.00 72.50 85 LEU A C 1
ATOM 667 O O . LEU A 1 85 ? 2.578 2.254 -4.222 1.00 72.50 85 LEU A O 1
ATOM 671 N N . GLY A 1 86 ? 3.015 3.585 -5.990 1.00 72.62 86 GLY A N 1
ATOM 672 C CA . GLY A 1 86 ? 2.033 4.619 -5.671 1.00 72.62 86 GLY A CA 1
ATOM 673 C C . GLY A 1 86 ? 0.608 4.066 -5.650 1.00 72.62 86 GLY A C 1
ATOM 674 O O . GLY A 1 86 ? -0.078 4.186 -4.636 1.00 72.62 86 GLY A O 1
ATOM 675 N N . ILE A 1 87 ? 0.194 3.370 -6.716 1.00 76.00 87 ILE A N 1
ATOM 676 C CA . ILE A 1 87 ? -1.127 2.724 -6.808 1.00 76.00 87 ILE A CA 1
ATOM 677 C C . ILE A 1 87 ? -1.323 1.722 -5.668 1.00 76.00 87 ILE A C 1
ATOM 679 O O . ILE A 1 87 ? -2.340 1.768 -4.971 1.00 76.00 87 ILE A O 1
ATOM 683 N N . TYR A 1 88 ? -0.353 0.833 -5.444 1.00 79.19 88 TYR A N 1
ATOM 684 C CA . TYR A 1 88 ? -0.422 -0.158 -4.372 1.00 79.19 88 TYR A CA 1
ATOM 685 C C . TYR A 1 88 ? -0.600 0.502 -3.006 1.00 79.19 88 TYR A C 1
ATOM 687 O O . TYR A 1 88 ? -1.450 0.089 -2.216 1.00 79.19 88 TYR A O 1
ATOM 695 N N . ALA A 1 89 ? 0.172 1.544 -2.722 1.00 76.25 89 ALA A N 1
ATOM 696 C CA . ALA A 1 89 ? 0.113 2.198 -1.434 1.00 76.25 89 ALA A CA 1
ATOM 697 C C . ALA A 1 89 ? -1.199 2.977 -1.229 1.00 76.25 89 ALA A C 1
ATOM 699 O O . ALA A 1 89 ? -1.756 2.939 -0.130 1.00 76.25 89 ALA A O 1
ATOM 700 N N . SER A 1 90 ? -1.748 3.604 -2.277 1.00 72.75 90 SER A N 1
ATOM 701 C CA . SER A 1 90 ? -3.075 4.233 -2.232 1.00 72.75 90 SER A CA 1
ATOM 702 C C . SER A 1 90 ? -4.172 3.203 -1.950 1.00 72.75 90 SER A C 1
ATOM 704 O O . SER A 1 90 ? -5.016 3.413 -1.077 1.00 72.75 90 SER A O 1
ATOM 706 N N . LEU A 1 91 ? -4.130 2.055 -2.633 1.00 79.50 91 LEU A N 1
ATOM 707 C CA . LEU A 1 91 ? -5.066 0.952 -2.403 1.00 79.50 91 LEU A CA 1
ATOM 708 C C . LEU A 1 91 ? -4.917 0.361 -1.002 1.00 79.50 91 LEU A C 1
ATOM 710 O O . LEU A 1 91 ? -5.916 0.040 -0.363 1.00 79.50 91 LEU A O 1
ATOM 714 N N . ARG A 1 92 ? -3.693 0.268 -0.482 1.00 80.94 92 ARG A N 1
ATOM 715 C CA . ARG A 1 92 ? -3.445 -0.179 0.888 1.00 80.94 92 ARG A CA 1
ATOM 716 C C . ARG A 1 92 ? -4.161 0.706 1.901 1.00 80.94 92 ARG A C 1
ATOM 718 O O . ARG A 1 92 ? -4.821 0.163 2.779 1.00 80.94 92 ARG A O 1
ATOM 725 N N . VAL A 1 93 ? -4.070 2.035 1.789 1.00 78.94 93 VAL A N 1
ATOM 726 C CA . VAL A 1 93 ? -4.753 2.948 2.729 1.00 78.94 93 VAL A CA 1
ATOM 727 C C . VAL A 1 93 ? -6.260 2.675 2.753 1.00 78.94 93 VAL A C 1
ATOM 729 O O . VAL A 1 93 ? -6.867 2.621 3.825 1.00 78.94 93 VAL A O 1
ATOM 732 N N . LEU A 1 94 ? -6.854 2.426 1.584 1.00 78.12 94 LEU A N 1
ATOM 733 C CA . LEU A 1 94 ? -8.260 2.043 1.463 1.00 78.12 94 LEU A CA 1
ATOM 734 C C . LEU A 1 94 ? -8.539 0.681 2.124 1.00 78.12 94 LEU A C 1
ATOM 736 O O . LEU A 1 94 ? -9.515 0.498 2.845 1.00 78.12 94 LEU A O 1
ATOM 740 N N . VAL A 1 95 ? -7.674 -0.300 1.910 1.00 82.25 95 VAL A N 1
ATOM 741 C CA . VAL A 1 95 ? -7.882 -1.659 2.411 1.00 82.25 95 VAL A CA 1
ATOM 742 C C . VAL A 1 95 ? -7.636 -1.779 3.920 1.00 82.25 95 VAL A C 1
ATOM 744 O O . VAL A 1 95 ? -8.284 -2.593 4.576 1.00 82.25 95 VAL A O 1
ATOM 747 N N . THR A 1 96 ? -6.748 -0.971 4.497 1.00 82.31 96 THR A N 1
ATOM 748 C CA . THR A 1 96 ? -6.436 -1.018 5.930 1.00 82.31 96 THR A CA 1
ATOM 749 C C . THR A 1 96 ? -7.269 -0.018 6.718 1.00 82.31 96 THR A C 1
ATOM 751 O O . THR A 1 96 ? -8.068 -0.405 7.572 1.00 82.31 96 THR A O 1
ATOM 754 N N . SER A 1 97 ? -7.119 1.274 6.427 1.00 79.69 97 SER A N 1
ATOM 755 C CA . SER A 1 97 ? -7.652 2.337 7.279 1.00 79.69 97 SER A CA 1
ATOM 756 C C . SER A 1 97 ? -9.161 2.467 7.130 1.00 79.69 97 SER A C 1
ATOM 758 O O . SER A 1 97 ? -9.855 2.608 8.132 1.00 79.69 97 SER A O 1
ATOM 760 N N . TYR A 1 98 ? -9.694 2.338 5.911 1.00 80.56 98 TYR A N 1
ATOM 761 C CA . TYR A 1 98 ? -11.144 2.398 5.705 1.00 80.56 98 TYR A CA 1
ATOM 762 C C . TYR A 1 98 ? -11.866 1.142 6.223 1.00 80.56 98 TYR A C 1
ATOM 764 O O . TYR A 1 98 ? -12.929 1.263 6.834 1.00 80.56 98 TYR A O 1
ATOM 772 N N . VAL A 1 99 ? -11.284 -0.057 6.078 1.00 85.38 99 VAL A N 1
ATOM 773 C CA . VAL A 1 99 ? -11.865 -1.285 6.663 1.00 85.38 99 VAL A CA 1
ATOM 774 C C . VAL A 1 99 ? -11.909 -1.199 8.189 1.00 85.38 99 VAL A C 1
ATOM 776 O O . VAL A 1 99 ? -12.949 -1.485 8.785 1.00 85.38 99 VAL A O 1
ATOM 779 N N . GLN A 1 100 ? -10.820 -0.755 8.824 1.00 82.12 100 GLN A N 1
ATOM 780 C CA . GLN A 1 100 ? -10.774 -0.579 10.277 1.00 82.12 100 GLN A CA 1
ATOM 781 C C . GLN A 1 100 ? -11.680 0.561 10.752 1.00 82.12 100 GLN A C 1
ATOM 783 O O . GLN A 1 100 ? -12.344 0.413 11.774 1.00 82.12 100 GLN A O 1
ATOM 788 N N . TYR A 1 101 ? -11.773 1.666 10.009 1.00 81.75 101 TYR A N 1
ATOM 789 C CA . TYR A 1 101 ? -12.722 2.740 10.307 1.00 81.75 101 TYR A CA 1
ATOM 790 C C . TYR A 1 101 ? -14.158 2.213 10.306 1.00 81.75 101 TYR A C 1
ATOM 792 O O . TYR A 1 101 ? -14.903 2.431 11.254 1.00 81.75 101 TYR A O 1
ATOM 800 N N . ARG A 1 102 ? -14.540 1.446 9.280 1.00 83.94 102 ARG A N 1
ATOM 801 C CA . ARG A 1 102 ? -15.890 0.882 9.183 1.00 83.94 102 ARG A CA 1
ATOM 802 C C . ARG A 1 102 ? -16.197 -0.098 10.317 1.00 83.94 102 ARG A C 1
ATOM 804 O O . ARG A 1 102 ? -17.328 -0.112 10.793 1.00 83.94 102 ARG A O 1
ATOM 811 N N . LYS A 1 103 ? -15.216 -0.908 10.733 1.00 84.25 103 LYS A N 1
ATOM 812 C CA . LYS A 1 103 ? -15.347 -1.850 11.860 1.00 84.25 103 LYS A CA 1
ATOM 813 C C . LYS A 1 103 ? -15.534 -1.119 13.193 1.00 84.25 103 LYS A C 1
ATOM 815 O O . LYS A 1 103 ? -16.297 -1.589 14.025 1.00 84.25 103 LYS A O 1
ATOM 820 N N . ASN A 1 104 ? -14.854 0.010 13.379 1.00 83.75 104 ASN A N 1
ATOM 821 C CA . ASN A 1 104 ? -14.789 0.721 14.656 1.00 83.75 104 ASN A CA 1
ATOM 822 C C . ASN A 1 104 ? -15.476 2.098 14.609 1.00 83.75 104 ASN A C 1
ATOM 824 O O . ASN A 1 104 ? -15.076 3.005 15.335 1.00 83.75 104 ASN A O 1
ATOM 828 N N . ARG A 1 105 ? -16.492 2.282 13.749 1.00 80.38 105 ARG A N 1
ATOM 829 C CA . ARG A 1 105 ? -17.093 3.610 13.503 1.00 80.38 105 ARG A CA 1
ATOM 830 C C . ARG A 1 105 ? -17.717 4.226 14.758 1.00 80.38 105 ARG A C 1
ATOM 832 O O . ARG A 1 105 ? -17.832 5.443 14.849 1.00 80.38 105 ARG A O 1
ATOM 839 N N . ASP A 1 106 ? -18.185 3.370 15.662 1.00 88.06 106 ASP A N 1
ATOM 840 C CA . ASP A 1 106 ? -18.913 3.773 16.862 1.00 88.06 106 ASP A CA 1
ATOM 841 C C . ASP A 1 106 ? -17.950 4.218 17.984 1.00 88.06 106 ASP A C 1
ATOM 843 O O . ASP A 1 106 ? -18.393 4.789 18.976 1.00 88.06 106 ASP A O 1
ATOM 847 N N . ASP A 1 107 ? -16.635 4.027 17.797 1.00 87.69 107 ASP A N 1
ATOM 848 C CA . ASP A 1 107 ? -15.574 4.626 18.610 1.00 87.69 107 ASP A CA 1
ATOM 849 C C . ASP A 1 107 ? -15.057 5.911 17.920 1.00 87.69 107 ASP A C 1
ATOM 851 O O . ASP A 1 107 ? -14.288 5.843 16.946 1.00 87.69 107 ASP A O 1
ATOM 855 N N . PRO A 1 108 ? -15.476 7.105 18.382 1.00 83.50 108 PRO A N 1
ATOM 856 C CA . PRO A 1 108 ? -15.123 8.369 17.748 1.00 83.50 108 PRO A CA 1
ATOM 857 C C . PRO A 1 108 ? -13.649 8.759 17.932 1.00 83.50 108 PRO A C 1
ATOM 859 O O . PRO A 1 108 ? -13.113 9.482 17.086 1.00 83.50 108 PRO A O 1
ATOM 862 N N . GLU A 1 109 ? -12.974 8.304 18.992 1.00 88.12 109 GLU A N 1
ATOM 863 C CA . GLU A 1 109 ? -11.549 8.589 19.202 1.00 88.12 109 GLU A CA 1
ATOM 864 C C . GLU A 1 109 ? -10.692 7.753 18.254 1.00 88.12 109 GLU A C 1
ATOM 866 O O . GLU A 1 109 ? -9.838 8.289 17.535 1.00 88.12 109 GLU A O 1
ATOM 871 N N . LEU A 1 110 ? -10.983 6.452 18.173 1.00 82.06 110 LEU A N 1
ATOM 872 C CA . LEU A 1 110 ? -10.291 5.544 17.266 1.00 82.06 110 LEU A CA 1
ATOM 873 C C . LEU A 1 110 ? -10.556 5.908 15.801 1.00 82.06 110 LEU A C 1
ATOM 875 O O . LEU A 1 110 ? -9.631 5.927 14.988 1.00 82.06 110 LEU A O 1
ATOM 879 N N . SER A 1 111 ? -11.793 6.278 15.466 1.00 80.31 111 SER A N 1
ATOM 880 C CA . SER A 1 111 ? -12.164 6.720 14.119 1.00 80.31 111 SER A CA 1
ATOM 881 C C . SER A 1 111 ? -11.392 7.965 13.677 1.00 80.31 111 SER A C 1
ATOM 883 O O . SER A 1 111 ? -10.854 7.991 12.568 1.00 80.31 111 SER A O 1
ATOM 885 N N . LYS A 1 112 ? -11.268 8.983 14.542 1.00 83.25 112 LYS A N 1
ATOM 886 C CA . LYS A 1 112 ? -10.466 10.185 14.248 1.00 83.25 112 LYS A CA 1
ATOM 887 C C . LYS A 1 112 ? -8.994 9.844 14.029 1.00 83.25 112 LYS A C 1
ATOM 889 O O . LYS A 1 112 ? -8.387 10.368 13.094 1.00 83.25 112 LYS A O 1
ATOM 894 N N . LYS A 1 113 ? -8.429 8.956 14.853 1.00 85.38 113 LYS A N 1
ATOM 895 C CA . LYS A 1 113 ? -7.044 8.487 14.708 1.00 85.38 113 LYS A CA 1
ATOM 896 C C . LYS A 1 113 ? -6.828 7.793 13.360 1.00 85.38 113 LYS A C 1
ATOM 898 O O . LYS A 1 113 ? -5.919 8.166 12.628 1.00 85.38 113 LYS A O 1
ATOM 903 N N . LEU A 1 114 ? -7.707 6.860 12.992 1.00 81.81 114 LEU A N 1
ATOM 904 C CA . LEU A 1 114 ? -7.623 6.118 11.728 1.00 81.81 114 LEU A CA 1
ATOM 905 C C . LEU A 1 114 ? -7.770 7.022 10.496 1.00 81.81 114 LEU A C 1
ATOM 907 O O . LEU A 1 114 ? -7.066 6.827 9.505 1.00 81.81 114 LEU A O 1
ATOM 911 N N . ILE A 1 115 ? -8.648 8.030 10.555 1.00 80.44 115 ILE A N 1
ATOM 912 C CA . ILE A 1 115 ? -8.793 9.030 9.488 1.00 80.44 115 ILE A CA 1
ATOM 913 C C . ILE A 1 115 ? -7.520 9.874 9.367 1.00 80.44 115 ILE A C 1
ATOM 915 O O . ILE A 1 115 ? -7.021 10.066 8.259 1.00 80.44 115 ILE A O 1
ATOM 919 N N . LYS A 1 116 ? -6.963 10.352 10.486 1.00 82.00 116 LYS A N 1
ATOM 920 C CA . LYS A 1 116 ? -5.723 11.141 10.482 1.00 82.00 116 LYS A CA 1
ATOM 921 C C . LYS A 1 116 ? -4.550 10.341 9.912 1.00 82.00 116 LYS A C 1
ATOM 923 O O . LYS A 1 116 ? -3.813 10.867 9.081 1.00 82.00 116 LYS A O 1
ATOM 928 N N . ASP A 1 117 ? -4.425 9.072 10.290 1.00 80.94 117 ASP A N 1
ATOM 929 C CA . ASP A 1 117 ? -3.401 8.168 9.759 1.00 80.94 117 ASP A CA 1
ATOM 930 C C . ASP A 1 117 ? -3.590 7.916 8.254 1.00 80.94 117 ASP A C 1
ATOM 932 O O . ASP A 1 117 ? -2.613 7.892 7.501 1.00 80.94 117 ASP A O 1
ATOM 936 N N . ALA A 1 118 ? -4.836 7.775 7.785 1.00 77.81 118 ALA A N 1
ATOM 937 C CA . ALA A 1 118 ? -5.145 7.625 6.363 1.00 77.81 118 ALA A CA 1
ATOM 938 C C . ALA A 1 118 ? -4.763 8.874 5.555 1.00 77.81 118 ALA A C 1
ATOM 940 O O . ALA A 1 118 ? -4.102 8.758 4.524 1.00 77.81 118 ALA A O 1
ATOM 941 N N . VAL A 1 119 ? -5.128 10.064 6.040 1.00 78.81 119 VAL A N 1
ATOM 942 C CA . VAL A 1 119 ? -4.787 11.344 5.398 1.00 78.81 119 VAL A CA 1
ATOM 943 C C . VAL A 1 119 ? -3.274 11.562 5.387 1.00 78.81 119 VAL A C 1
ATOM 945 O O . VAL A 1 119 ? -2.717 11.897 4.344 1.00 78.81 119 VAL A O 1
ATOM 948 N N . GLY A 1 120 ? -2.593 11.312 6.510 1.00 76.50 120 GLY A N 1
ATOM 949 C CA . GLY A 1 120 ? -1.134 11.402 6.590 1.00 76.50 120 GLY A CA 1
ATOM 950 C C . GLY A 1 120 ? -0.445 10.446 5.615 1.00 76.50 120 GLY A C 1
ATOM 951 O O . GLY A 1 120 ? 0.480 10.841 4.908 1.00 76.50 120 GLY A O 1
ATOM 952 N N . SER A 1 121 ? -0.951 9.216 5.500 1.00 74.00 121 SER A N 1
ATOM 953 C CA . SER A 1 121 ? -0.445 8.238 4.533 1.00 74.00 121 SER A CA 1
ATOM 954 C C . SER A 1 121 ? -0.650 8.708 3.090 1.00 74.00 121 SER A C 1
ATOM 956 O O . SER A 1 121 ? 0.285 8.654 2.300 1.00 74.00 121 SER A O 1
ATOM 958 N N . LEU A 1 122 ? -1.829 9.229 2.738 1.00 73.38 122 LEU A N 1
ATOM 959 C CA . LEU A 1 122 ? -2.097 9.751 1.391 1.00 73.38 122 LEU A CA 1
ATOM 960 C C . LEU A 1 122 ? -1.219 10.958 1.035 1.00 73.38 122 LEU A C 1
ATOM 962 O O . LEU A 1 122 ? -0.752 11.051 -0.101 1.00 73.38 122 LEU A O 1
ATOM 966 N N . ALA A 1 123 ? -0.952 11.853 1.989 1.00 73.62 123 ALA A N 1
ATOM 967 C CA . ALA A 1 123 ? -0.060 12.991 1.781 1.00 73.62 123 ALA A CA 1
ATOM 968 C C . ALA A 1 123 ? 1.380 12.537 1.484 1.00 73.62 123 ALA A C 1
ATOM 970 O O . ALA A 1 123 ? 1.992 13.018 0.530 1.00 73.62 123 ALA A O 1
ATOM 971 N N . ILE A 1 124 ? 1.890 11.554 2.238 1.00 71.69 124 ILE A N 1
ATOM 972 C CA . ILE A 1 124 ? 3.216 10.959 2.001 1.00 71.69 124 ILE A CA 1
ATOM 973 C C . ILE A 1 124 ? 3.277 10.328 0.606 1.00 71.69 124 ILE A C 1
ATOM 975 O O . ILE A 1 124 ? 4.226 10.566 -0.138 1.00 71.69 124 ILE A O 1
ATOM 979 N N . LEU A 1 125 ? 2.252 9.567 0.219 1.00 71.06 125 LEU A N 1
ATOM 980 C CA . LEU A 1 125 ? 2.199 8.926 -1.097 1.00 71.06 125 LEU A CA 1
ATOM 981 C C . LEU A 1 125 ? 2.124 9.924 -2.246 1.00 71.06 125 LEU A C 1
ATOM 983 O O . LEU A 1 125 ? 2.783 9.728 -3.263 1.00 71.06 125 LEU A O 1
ATOM 987 N N . SER A 1 126 ? 1.384 11.015 -2.064 1.00 68.25 126 SER A N 1
ATOM 988 C CA . SER A 1 126 ? 1.331 12.108 -3.037 1.00 68.25 126 SER A CA 1
ATOM 989 C C . SER A 1 126 ? 2.709 12.758 -3.208 1.00 68.25 126 SER A C 1
ATOM 991 O O . SER A 1 126 ? 3.118 13.039 -4.332 1.00 68.25 126 SER A O 1
ATOM 993 N N . GLY A 1 127 ? 3.463 12.921 -2.114 1.00 68.94 127 GLY A N 1
ATOM 994 C CA . GLY A 1 127 ? 4.847 13.400 -2.150 1.00 68.94 127 GLY A CA 1
ATOM 995 C C . GLY A 1 127 ? 5.796 12.453 -2.892 1.00 68.94 127 GLY A C 1
ATOM 996 O O . GLY A 1 127 ? 6.573 12.902 -3.730 1.00 68.94 127 GLY A O 1
ATOM 997 N N . VAL A 1 128 ? 5.700 11.140 -2.647 1.00 69.31 128 VAL A N 1
ATOM 998 C CA . VAL A 1 128 ? 6.493 10.122 -3.366 1.00 69.31 128 VAL A CA 1
ATOM 999 C C . VAL A 1 128 ? 6.169 10.124 -4.862 1.00 69.31 128 VAL A C 1
ATOM 1001 O O . VAL A 1 128 ? 7.077 10.075 -5.690 1.00 69.31 128 VAL A O 1
ATOM 1004 N N . PHE A 1 129 ? 4.888 10.232 -5.217 1.00 67.25 129 PHE A N 1
ATOM 1005 C CA . PHE A 1 129 ? 4.448 10.300 -6.609 1.00 67.25 129 PHE A CA 1
ATOM 1006 C C . PHE A 1 129 ? 4.978 11.557 -7.317 1.00 67.25 129 PHE A C 1
ATOM 1008 O O . PHE A 1 129 ? 5.545 11.460 -8.405 1.00 67.25 129 PHE A O 1
ATOM 1015 N N . ALA A 1 130 ? 4.878 12.724 -6.673 1.00 69.50 130 ALA A N 1
ATOM 1016 C CA . ALA A 1 130 ? 5.419 13.979 -7.195 1.00 69.50 130 ALA A CA 1
ATOM 1017 C C . ALA A 1 130 ? 6.948 13.932 -7.367 1.00 69.50 130 ALA A C 1
ATOM 1019 O O . ALA A 1 130 ? 7.465 14.384 -8.388 1.00 69.50 130 ALA A O 1
ATOM 1020 N N . ALA A 1 131 ? 7.671 13.339 -6.412 1.00 67.19 131 ALA A N 1
ATOM 1021 C CA . ALA A 1 131 ? 9.120 13.165 -6.503 1.00 67.19 131 ALA A CA 1
ATOM 1022 C C . ALA A 1 131 ? 9.519 12.231 -7.658 1.00 67.19 131 ALA A C 1
ATOM 1024 O O . ALA A 1 131 ? 10.490 12.508 -8.360 1.00 67.19 131 ALA A O 1
ATOM 1025 N N . GLY A 1 132 ? 8.753 11.159 -7.891 1.00 63.88 132 GLY A N 1
ATOM 1026 C CA . GLY A 1 132 ? 8.956 10.257 -9.026 1.00 63.88 132 GLY A CA 1
ATOM 1027 C C . GLY A 1 132 ? 8.809 10.968 -10.374 1.00 63.88 132 GLY A C 1
ATOM 1028 O O . GLY A 1 132 ? 9.692 10.853 -11.220 1.00 63.88 132 GLY A O 1
ATOM 1029 N N . ILE A 1 133 ? 7.747 11.767 -10.538 1.00 67.31 133 ILE A N 1
ATOM 1030 C CA . ILE A 1 133 ? 7.533 12.585 -11.745 1.00 67.31 133 ILE A CA 1
ATOM 1031 C C . ILE A 1 133 ? 8.674 13.591 -11.934 1.00 67.31 133 ILE A C 1
ATOM 1033 O O . ILE A 1 133 ? 9.178 13.758 -13.042 1.00 67.31 133 ILE A O 1
ATOM 1037 N N . PHE A 1 134 ? 9.104 14.253 -10.858 1.00 69.31 134 PHE A N 1
ATOM 1038 C CA . PHE A 1 134 ? 10.173 15.247 -10.920 1.00 69.31 134 PHE A CA 1
ATOM 1039 C C . PHE A 1 134 ? 11.526 14.635 -11.310 1.00 69.31 134 PHE A C 1
ATOM 1041 O O . PHE A 1 134 ? 12.229 15.191 -12.151 1.00 69.31 134 PHE A O 1
ATOM 1048 N N . MET A 1 135 ? 11.880 13.469 -10.758 1.00 64.31 135 MET A N 1
ATOM 1049 C CA . MET A 1 135 ? 13.101 12.759 -11.157 1.00 64.31 135 MET A CA 1
ATOM 1050 C C . MET A 1 135 ? 13.067 12.321 -12.623 1.00 64.31 135 MET A C 1
ATOM 1052 O O . MET A 1 135 ? 14.084 12.412 -13.303 1.00 64.31 135 MET A O 1
ATOM 1056 N N . GLU A 1 136 ? 11.911 11.887 -13.129 1.00 60.91 136 GLU A N 1
ATOM 1057 C CA . GLU A 1 136 ? 11.767 11.556 -14.549 1.00 60.91 136 GLU A CA 1
ATOM 1058 C C . GLU A 1 136 ? 11.902 12.795 -15.444 1.00 60.91 136 GLU A C 1
ATOM 1060 O O . GLU A 1 136 ? 12.548 12.727 -16.488 1.00 60.91 136 GLU A O 1
ATOM 1065 N N . ALA A 1 137 ? 11.342 13.935 -15.030 1.00 62.03 137 ALA A N 1
ATOM 1066 C CA . ALA A 1 137 ? 11.486 15.192 -15.757 1.00 62.03 137 ALA A CA 1
ATOM 1067 C C . ALA A 1 137 ? 12.958 15.635 -15.851 1.00 62.03 137 ALA A C 1
ATOM 1069 O O . ALA A 1 137 ? 13.393 16.039 -16.925 1.00 62.03 137 ALA A O 1
ATOM 1070 N N . LEU A 1 138 ? 13.733 15.487 -14.768 1.00 67.06 138 LEU A N 1
ATOM 1071 C CA . LEU A 1 138 ? 15.173 15.784 -14.744 1.00 67.06 138 LEU A CA 1
ATOM 1072 C C . LEU A 1 138 ? 16.016 14.836 -15.608 1.00 67.06 138 LEU A C 1
ATOM 1074 O O . LEU A 1 138 ? 17.058 15.232 -16.109 1.00 67.06 138 LEU A O 1
ATOM 1078 N N . GLN A 1 139 ? 15.604 13.579 -15.776 1.00 58.78 139 GLN A N 1
ATOM 1079 C CA . GLN A 1 139 ? 16.323 12.621 -16.627 1.00 58.78 139 GLN A CA 1
ATOM 1080 C C . GLN A 1 139 ? 16.090 12.854 -18.125 1.00 58.78 139 GLN A C 1
ATOM 1082 O O . GLN A 1 139 ? 16.836 12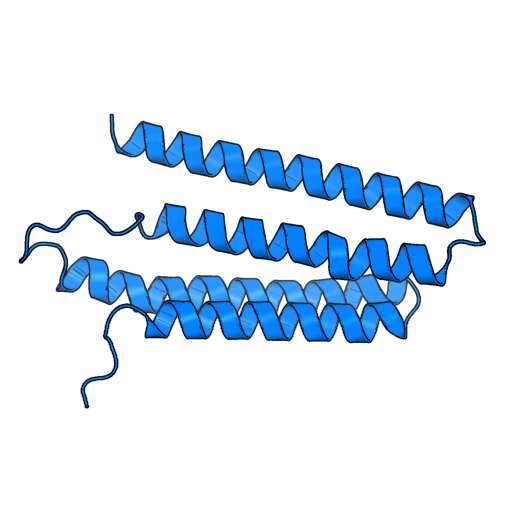.328 -18.948 1.00 58.78 139 GLN A O 1
ATOM 1087 N N . ARG A 1 140 ? 15.037 13.600 -18.481 1.00 53.88 140 ARG A N 1
ATOM 1088 C CA . ARG A 1 140 ? 14.664 13.917 -19.867 1.00 53.88 140 ARG A CA 1
ATOM 1089 C C . ARG A 1 140 ? 15.158 15.298 -20.332 1.00 53.88 140 ARG A C 1
ATOM 1091 O O . ARG A 1 140 ? 14.980 15.603 -21.509 1.00 53.88 140 ARG A O 1
ATOM 1098 N N . SER A 1 141 ? 15.723 16.116 -19.437 1.00 51.19 141 SER A N 1
ATOM 1099 C CA . SER A 1 141 ? 16.317 17.438 -19.717 1.00 51.19 141 SER A CA 1
ATOM 1100 C C . SER A 1 141 ? 17.823 17.356 -19.907 1.00 51.19 141 SER A C 1
ATOM 1102 O O . SER A 1 141 ? 18.331 18.024 -20.830 1.00 51.19 141 SER A O 1
#

Organism: NCBI:txid1122930